Protein AF-A0A7S4LI71-F1 (afdb_monomer_lite)

Organism: NCBI:txid73025

Secondary structure (DSSP, 8-state):
---SS--SSHHHHHHHHHHHHHHHHHHHHHHHHHHHHHHHHHHHHHHHHHHTT-S-HHHHHHHHHHHHHHHHHHHHHHHHHHHHHHHT----HHHHHHHHHHHHHHHHHHHHHHH-

Radius of gyration: 18.91 Å; chains: 1; bounding box: 47×26×52 Å

pLDDT: mean 73.75, std 9.16, range [41.78, 85.06]

Sequence (116 aa):
MIFLQMGYDQVDIQARTGALFFTIILQSMPPLMGIVHTFPAEQAVASRETGNGMYSITAYFVSKSFSEIPLQLVFPTIYASLFYWITGLNPLFSRFLVFVLLNILVSICSTSCGIL

InterPro domains:
  IPR013525 ABC-2 type transporter, transmembrane domain [PF01061] (2-115)
  IPR050352 ATP-binding cassette subfamily G transporters [PTHR48041] (2-115)

Foldseek 3Di:
DQQADADPDPVSVVVVVVLLVVLLVVLLVVLLVVLVVVVVVVVVVLVVVVVVVPDDPVVVVVVVCVVVLVVLLVVLLVVLVVSCVRNVPDPDPVVSVVSSVVSSVSSVVSNVVSND

Structure (mmCIF, N/CA/C/O backbone):
data_AF-A0A7S4LI71-F1
#
_entry.id   AF-A0A7S4LI71-F1
#
loop_
_atom_site.group_PDB
_atom_site.id
_atom_site.type_symbol
_atom_site.label_atom_id
_atom_site.label_alt_id
_atom_site.label_comp_id
_atom_site.label_asym_id
_atom_site.label_entity_id
_atom_site.label_seq_id
_atom_site.pdbx_PDB_ins_code
_atom_site.Cartn_x
_atom_site.Cartn_y
_atom_site.Cartn_z
_atom_site.occupancy
_atom_site.B_iso_or_equiv
_atom_site.auth_seq_id
_atom_site.auth_comp_id
_atom_site.auth_asym_id
_atom_site.auth_atom_id
_atom_site.pdbx_PDB_model_num
ATOM 1 N N . MET A 1 1 ? 10.653 14.993 -14.293 1.00 41.78 1 MET A N 1
ATOM 2 C CA . MET A 1 1 ? 10.791 14.608 -15.717 1.00 41.78 1 MET A CA 1
ATOM 3 C C . MET A 1 1 ? 12.121 13.877 -15.974 1.00 41.78 1 MET A C 1
ATOM 5 O O . MET A 1 1 ? 12.791 14.181 -16.944 1.00 41.78 1 MET A O 1
ATOM 9 N N . ILE A 1 2 ? 12.516 12.921 -15.115 1.00 51.56 2 ILE A N 1
ATOM 10 C CA . ILE A 1 2 ? 13.828 12.230 -15.202 1.00 51.56 2 ILE A CA 1
ATOM 11 C C . ILE A 1 2 ? 13.663 10.730 -15.565 1.00 51.56 2 ILE A C 1
ATOM 13 O O . ILE A 1 2 ? 14.625 10.080 -15.935 1.00 51.56 2 ILE A O 1
ATOM 17 N N . PHE A 1 3 ? 12.436 10.181 -15.536 1.00 53.56 3 PHE A N 1
ATOM 18 C CA . PHE A 1 3 ? 12.158 8.740 -15.721 1.00 53.56 3 PHE A CA 1
ATOM 19 C C . PHE A 1 3 ? 11.209 8.418 -16.891 1.00 53.56 3 PHE A C 1
ATOM 21 O O . PHE A 1 3 ? 10.532 7.393 -16.873 1.00 53.56 3 PHE A O 1
ATOM 28 N N . LEU A 1 4 ? 11.104 9.301 -17.889 1.00 45.03 4 LEU A N 1
ATOM 29 C CA . LEU A 1 4 ? 10.248 9.059 -19.053 1.00 45.03 4 LEU A CA 1
ATOM 30 C C . LEU A 1 4 ? 11.024 8.205 -20.075 1.00 45.03 4 LEU A C 1
ATOM 32 O O . LEU A 1 4 ? 12.000 8.690 -20.632 1.00 45.03 4 LEU A O 1
ATOM 36 N N . GLN A 1 5 ? 10.593 6.955 -20.292 1.00 50.88 5 GLN A N 1
ATOM 37 C CA . GLN A 1 5 ? 11.174 5.973 -21.232 1.00 50.88 5 GLN A CA 1
ATOM 38 C C . GLN A 1 5 ? 12.674 5.666 -21.028 1.00 50.88 5 GLN A C 1
ATOM 40 O O . GLN A 1 5 ? 13.543 6.227 -21.686 1.00 50.88 5 GLN A O 1
ATOM 45 N N . MET A 1 6 ? 12.972 4.704 -20.149 1.00 54.16 6 MET A N 1
ATOM 46 C CA . MET A 1 6 ? 14.342 4.225 -19.909 1.00 54.16 6 MET A CA 1
ATOM 47 C C . MET A 1 6 ? 14.817 3.257 -20.998 1.00 54.16 6 MET A C 1
ATOM 49 O O . MET A 1 6 ? 14.162 2.235 -21.245 1.00 54.16 6 MET A O 1
ATOM 53 N N . GLY A 1 7 ? 15.981 3.544 -21.583 1.00 56.53 7 GLY A N 1
ATOM 54 C CA . GLY A 1 7 ? 16.686 2.676 -22.527 1.00 56.53 7 GLY A CA 1
ATOM 55 C C . GLY A 1 7 ? 17.199 1.379 -21.885 1.00 56.53 7 GLY A C 1
ATOM 56 O O . GLY A 1 7 ? 16.872 1.045 -20.743 1.00 56.53 7 GLY A O 1
ATOM 57 N N . TYR A 1 8 ? 17.967 0.594 -22.646 1.00 59.81 8 TYR A N 1
ATOM 58 C CA . TYR A 1 8 ? 18.611 -0.644 -22.175 1.00 59.81 8 TYR A CA 1
ATOM 59 C C . TYR A 1 8 ? 20.087 -0.429 -21.800 1.00 59.81 8 TYR A C 1
ATOM 61 O O . TYR A 1 8 ? 20.880 -1.364 -21.908 1.00 59.81 8 TYR A O 1
ATOM 69 N N . ASP A 1 9 ? 20.473 0.781 -21.391 1.00 66.44 9 ASP A N 1
ATOM 70 C CA . ASP A 1 9 ? 21.852 1.076 -21.003 1.00 66.44 9 ASP A CA 1
ATOM 71 C C . ASP A 1 9 ? 22.093 0.827 -19.500 1.00 66.44 9 ASP A C 1
ATOM 73 O O . ASP A 1 9 ? 21.162 0.745 -18.693 1.00 66.44 9 ASP A O 1
ATOM 77 N N . GLN A 1 10 ? 23.352 0.687 -19.083 1.00 61.78 10 GLN A N 1
ATOM 78 C CA . GLN A 1 10 ? 23.704 0.438 -17.682 1.00 61.78 10 GLN A CA 1
ATOM 79 C C . GLN A 1 10 ? 23.338 1.626 -16.773 1.00 61.78 10 GLN A C 1
ATOM 81 O O . GLN A 1 10 ? 23.003 1.426 -15.601 1.00 61.78 10 GLN A O 1
ATOM 86 N N . VAL A 1 11 ? 23.311 2.844 -17.325 1.00 67.81 11 VAL A N 1
ATOM 87 C CA . VAL A 1 11 ? 22.828 4.051 -16.630 1.00 67.81 11 VAL A CA 1
ATOM 88 C C . VAL A 1 11 ? 21.319 3.969 -16.340 1.00 67.81 11 VAL A C 1
ATOM 90 O O . VAL A 1 11 ? 20.859 4.405 -15.280 1.00 67.81 11 VAL A O 1
ATOM 93 N N . ASP A 1 12 ? 20.544 3.317 -17.212 1.00 68.56 12 ASP A N 1
ATOM 94 C CA . ASP A 1 12 ? 19.101 3.131 -17.030 1.00 68.56 12 ASP A CA 1
ATOM 95 C C . ASP A 1 12 ? 18.769 2.151 -15.891 1.00 68.56 12 ASP A C 1
ATOM 97 O O . ASP A 1 12 ? 17.708 2.254 -15.274 1.00 68.56 12 ASP A O 1
ATOM 101 N N . ILE A 1 13 ? 19.659 1.211 -15.551 1.00 72.62 13 ILE A N 1
ATOM 102 C CA . ILE A 1 13 ? 19.429 0.248 -14.454 1.00 72.62 13 ILE A CA 1
ATOM 103 C C . ILE A 1 13 ? 19.371 0.968 -13.100 1.00 72.62 13 ILE A C 1
ATOM 105 O O . ILE A 1 13 ? 18.505 0.674 -12.264 1.00 72.62 13 ILE A O 1
ATOM 109 N N . GLN A 1 14 ? 20.260 1.941 -12.888 1.00 77.50 14 GLN A N 1
ATOM 110 C CA . GLN A 1 14 ? 20.265 2.748 -11.669 1.00 77.50 14 GLN A CA 1
ATOM 111 C C . GLN A 1 14 ? 19.017 3.635 -11.596 1.00 77.50 14 GLN A C 1
ATOM 113 O O . GLN A 1 14 ? 18.386 3.716 -10.540 1.00 77.50 14 GLN A O 1
ATOM 118 N N . ALA A 1 15 ? 18.603 4.220 -12.724 1.00 75.56 15 ALA A N 1
ATOM 119 C CA . ALA A 1 15 ? 17.374 5.002 -12.811 1.00 75.56 15 ALA A CA 1
ATOM 120 C C . ALA A 1 15 ? 16.121 4.152 -12.513 1.00 75.56 15 ALA A C 1
ATOM 122 O O . ALA A 1 15 ? 15.268 4.579 -11.734 1.00 75.56 15 ALA A O 1
ATOM 123 N N . ARG A 1 16 ? 16.041 2.915 -13.031 1.00 73.25 16 ARG A N 1
ATOM 124 C CA . ARG A 1 16 ? 14.943 1.965 -12.745 1.00 73.25 16 ARG A CA 1
ATOM 125 C C . ARG A 1 16 ? 14.868 1.614 -11.266 1.00 73.25 16 ARG A C 1
ATOM 127 O O . ARG A 1 16 ? 13.785 1.616 -10.685 1.00 73.25 16 ARG A O 1
ATOM 134 N N . THR A 1 17 ? 16.014 1.329 -10.656 1.00 76.38 17 THR A N 1
ATOM 135 C CA . THR A 1 17 ? 16.088 0.968 -9.234 1.00 76.38 17 THR A CA 1
ATOM 136 C C . THR A 1 17 ? 15.708 2.153 -8.346 1.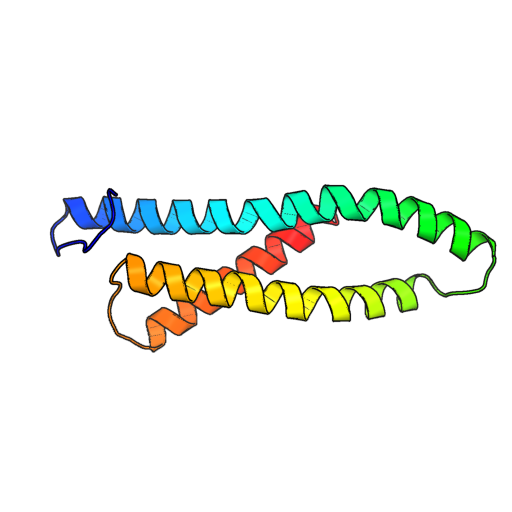00 76.38 17 THR A C 1
ATOM 138 O O . THR A 1 17 ? 14.922 1.992 -7.413 1.00 76.38 17 THR A O 1
ATOM 141 N N . GLY A 1 18 ? 16.192 3.357 -8.673 1.00 80.75 18 GLY A N 1
ATOM 142 C CA . GLY A 1 18 ? 15.824 4.589 -7.974 1.00 80.75 18 GLY A CA 1
ATOM 143 C C . GLY A 1 18 ? 14.336 4.920 -8.096 1.00 80.75 18 GLY A C 1
ATOM 144 O O . GLY A 1 18 ? 13.709 5.268 -7.097 1.00 80.75 18 GLY A O 1
ATOM 145 N N . ALA A 1 19 ? 13.748 4.741 -9.283 1.00 79.38 19 ALA A N 1
ATOM 146 C CA . ALA A 1 19 ? 12.316 4.926 -9.496 1.00 79.38 19 ALA A CA 1
ATOM 147 C C . ALA A 1 19 ? 11.492 3.964 -8.629 1.00 79.38 19 ALA A C 1
ATOM 149 O O . ALA A 1 19 ? 10.626 4.418 -7.890 1.00 79.38 19 ALA A O 1
ATOM 150 N N . LEU A 1 20 ? 11.810 2.662 -8.644 1.00 78.81 20 LEU A N 1
ATOM 151 C CA . LEU A 1 20 ? 11.119 1.660 -7.822 1.00 78.81 20 LEU A CA 1
ATOM 152 C C . LEU A 1 20 ? 11.215 1.970 -6.322 1.00 78.81 20 LEU A C 1
ATOM 154 O O . LEU A 1 20 ? 10.211 1.897 -5.614 1.00 78.81 20 LEU A O 1
ATOM 158 N N . PHE A 1 21 ? 12.402 2.344 -5.841 1.00 81.38 21 PHE A N 1
ATOM 159 C CA . PHE A 1 21 ? 12.610 2.714 -4.442 1.00 81.38 21 PHE A CA 1
ATOM 160 C C . PHE A 1 21 ? 11.772 3.935 -4.043 1.00 81.38 21 PHE A C 1
ATOM 162 O O . PHE A 1 21 ? 11.096 3.926 -3.013 1.00 81.38 21 PHE A O 1
ATOM 169 N N . PHE A 1 22 ? 11.765 4.968 -4.885 1.00 83.19 22 PHE A N 1
ATOM 170 C CA . PHE A 1 22 ? 11.016 6.192 -4.629 1.00 83.19 22 PHE A CA 1
ATOM 171 C C . PHE A 1 22 ? 9.502 5.951 -4.607 1.00 83.19 22 PHE A C 1
ATOM 173 O O . PHE A 1 22 ? 8.817 6.450 -3.717 1.00 83.19 22 PHE A O 1
ATOM 180 N N . THR A 1 23 ? 8.979 5.134 -5.523 1.00 82.62 23 THR A N 1
ATOM 181 C C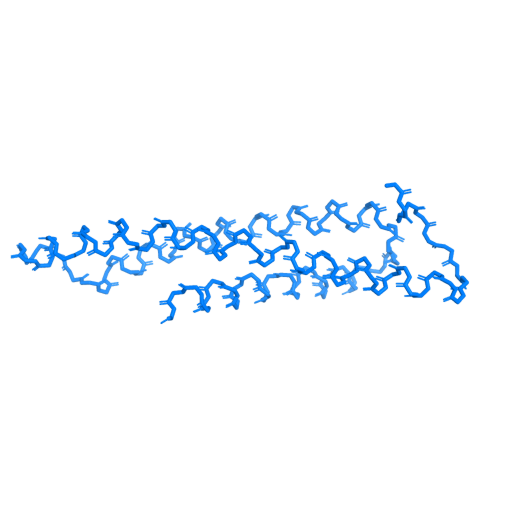A . THR A 1 23 ? 7.560 4.745 -5.551 1.00 82.62 23 THR A CA 1
ATOM 182 C C . THR A 1 23 ? 7.133 4.039 -4.272 1.00 82.62 23 THR A C 1
ATOM 184 O O . THR A 1 23 ? 6.073 4.344 -3.734 1.00 82.62 23 THR A O 1
ATOM 187 N N . ILE A 1 24 ? 7.960 3.121 -3.762 1.00 82.44 24 ILE A N 1
ATOM 188 C CA . ILE A 1 24 ? 7.662 2.380 -2.530 1.00 82.44 24 ILE A CA 1
ATOM 189 C C . ILE A 1 24 ? 7.610 3.331 -1.326 1.00 82.44 24 ILE A C 1
ATOM 191 O O . ILE A 1 24 ? 6.677 3.249 -0.531 1.00 82.44 24 ILE A O 1
ATOM 195 N N . ILE A 1 25 ? 8.564 4.262 -1.212 1.00 84.81 25 ILE A N 1
ATOM 196 C CA . ILE A 1 25 ? 8.578 5.262 -0.130 1.00 84.81 25 ILE A CA 1
ATOM 197 C C . ILE A 1 25 ? 7.377 6.204 -0.222 1.00 84.81 25 ILE A C 1
ATOM 199 O O . ILE A 1 25 ? 6.729 6.497 0.781 1.00 84.81 25 ILE A O 1
ATOM 203 N N . LEU A 1 26 ? 7.066 6.689 -1.424 1.00 84.44 26 LEU A N 1
ATOM 204 C CA . LEU A 1 26 ? 5.924 7.576 -1.616 1.00 84.44 26 LEU A CA 1
ATOM 205 C C . LEU A 1 26 ? 4.597 6.890 -1.308 1.00 84.44 26 LEU A C 1
ATOM 207 O O . LEU A 1 26 ? 3.671 7.556 -0.860 1.00 84.44 26 LEU A O 1
ATOM 211 N N . GLN A 1 27 ? 4.494 5.584 -1.545 1.00 82.19 27 GLN A N 1
ATOM 212 C CA . GLN A 1 27 ? 3.268 4.844 -1.276 1.00 82.19 27 GLN A CA 1
ATOM 213 C C . GLN A 1 27 ? 3.118 4.463 0.208 1.00 82.19 27 GLN A C 1
ATOM 215 O O . GLN A 1 27 ? 1.992 4.366 0.686 1.00 82.19 27 GLN A O 1
ATOM 220 N N . SER A 1 28 ? 4.220 4.313 0.955 1.00 82.38 28 SER A N 1
ATOM 221 C CA . SER A 1 28 ? 4.198 3.972 2.387 1.00 82.38 28 SER A CA 1
ATOM 222 C C . SER A 1 28 ? 3.927 5.159 3.321 1.00 82.38 28 SER A C 1
ATOM 224 O O . SER A 1 28 ? 3.377 4.975 4.405 1.00 82.38 28 SER A O 1
ATOM 226 N N . MET A 1 29 ? 4.266 6.387 2.917 1.00 84.94 29 MET A N 1
ATOM 227 C CA . MET A 1 29 ? 4.066 7.595 3.737 1.00 84.94 29 MET A CA 1
ATOM 228 C C . MET A 1 29 ? 2.585 7.970 3.991 1.00 84.94 29 MET A C 1
ATOM 230 O O . MET A 1 29 ? 2.242 8.256 5.140 1.00 84.94 29 MET A O 1
ATOM 234 N N . PRO A 1 30 ? 1.680 7.968 2.990 1.00 83.62 30 PRO A N 1
ATOM 235 C CA . PRO A 1 30 ? 0.269 8.305 3.188 1.00 83.62 30 PRO A CA 1
ATOM 236 C C . PRO A 1 30 ? -0.483 7.431 4.208 1.00 83.62 30 PRO A C 1
ATOM 238 O O . PRO A 1 30 ? -1.159 8.015 5.057 1.00 83.62 30 PRO A O 1
ATOM 241 N N . PRO A 1 31 ? -0.391 6.081 4.190 1.00 80.81 31 PRO A N 1
ATOM 242 C CA . PRO A 1 31 ? -1.098 5.259 5.172 1.00 80.81 31 PRO A CA 1
ATOM 243 C C . PRO A 1 31 ? -0.589 5.489 6.601 1.00 80.81 31 PRO A C 1
ATOM 245 O O . PRO A 1 31 ? -1.399 5.545 7.521 1.00 80.81 31 PRO A O 1
ATOM 248 N N . LEU A 1 32 ? 0.717 5.724 6.791 1.00 81.69 32 LEU A N 1
ATOM 249 C CA . LEU A 1 32 ? 1.279 6.072 8.104 1.00 81.69 32 LEU A CA 1
ATOM 250 C C . LEU A 1 32 ? 0.672 7.368 8.656 1.00 81.69 32 LEU A C 1
ATOM 252 O O . LEU A 1 32 ? 0.225 7.406 9.799 1.00 81.69 32 LEU A O 1
ATOM 256 N N . MET A 1 33 ? 0.615 8.421 7.837 1.00 82.00 33 MET A N 1
ATOM 257 C CA . MET A 1 33 ? 0.017 9.697 8.245 1.00 82.00 33 MET A CA 1
ATOM 258 C C . MET A 1 33 ? -1.484 9.566 8.508 1.00 82.00 33 MET A C 1
ATOM 260 O O . MET A 1 33 ? -1.976 10.104 9.497 1.00 82.00 33 MET A O 1
ATOM 264 N N . GLY A 1 34 ? -2.205 8.824 7.662 1.00 80.56 34 GLY A N 1
ATOM 265 C CA . GLY A 1 34 ? -3.637 8.583 7.831 1.00 80.56 34 GLY A CA 1
ATOM 266 C C . GLY A 1 34 ? -3.965 8.016 9.210 1.00 80.56 34 GLY A C 1
ATOM 267 O O . GLY A 1 34 ? -4.817 8.566 9.902 1.00 80.56 34 GLY A O 1
ATOM 268 N N . ILE A 1 35 ? -3.224 6.994 9.642 1.00 77.31 35 ILE A N 1
ATOM 269 C CA . ILE A 1 35 ? -3.450 6.309 10.922 1.00 77.31 35 ILE A CA 1
ATOM 270 C C . ILE A 1 35 ? -3.077 7.183 12.110 1.00 77.31 35 ILE A C 1
ATOM 272 O O . ILE A 1 35 ? -3.827 7.236 13.079 1.00 77.31 35 ILE A O 1
ATOM 276 N N . VAL A 1 36 ? -1.971 7.925 12.035 1.00 79.81 36 VAL A N 1
ATOM 277 C CA . VAL A 1 36 ? -1.581 8.859 13.105 1.00 79.81 36 VAL A CA 1
ATOM 278 C C . VAL A 1 36 ? -2.669 9.912 13.356 1.00 79.81 36 VAL A C 1
ATOM 280 O O . VAL A 1 36 ? -2.843 10.358 14.489 1.00 79.81 36 VAL A O 1
ATOM 283 N N . HIS A 1 37 ? -3.436 10.289 12.328 1.00 75.88 37 HIS A N 1
ATOM 284 C CA . HIS A 1 37 ? -4.556 11.218 12.470 1.00 75.88 37 HIS A CA 1
ATOM 285 C C . HIS A 1 37 ? -5.850 10.558 12.965 1.00 75.88 37 HIS A C 1
ATOM 287 O O . HIS A 1 37 ? -6.541 11.147 13.800 1.00 75.88 37 HIS A O 1
ATOM 293 N N . THR A 1 38 ? -6.204 9.368 12.477 1.00 75.75 38 THR A N 1
ATOM 294 C CA . THR A 1 38 ? -7.455 8.689 12.867 1.00 75.75 38 THR A CA 1
ATOM 295 C C . THR A 1 38 ? -7.364 7.980 14.217 1.00 75.75 38 THR A C 1
ATOM 297 O O . THR A 1 38 ? -8.328 8.013 14.980 1.00 75.75 38 THR A O 1
ATOM 300 N N . PHE A 1 39 ? -6.210 7.416 14.573 1.00 73.06 39 PHE A N 1
ATOM 301 C CA . PHE A 1 39 ? -6.020 6.638 15.801 1.00 73.06 39 PHE A CA 1
ATOM 302 C C . PHE A 1 39 ? -6.347 7.402 17.104 1.00 73.06 39 PHE A C 1
ATOM 304 O O . PHE A 1 39 ? -7.149 6.897 17.891 1.00 73.06 39 PHE A O 1
ATOM 311 N N . PRO A 1 40 ? -5.830 8.624 17.364 1.00 70.94 40 PRO A N 1
ATOM 312 C CA . PRO A 1 40 ? -6.149 9.349 18.598 1.00 70.94 40 PRO A CA 1
ATOM 313 C C . PRO A 1 40 ? -7.604 9.836 18.648 1.00 70.94 40 PRO A C 1
ATOM 315 O O . PRO A 1 40 ? -8.208 9.864 19.723 1.00 70.94 40 PRO A O 1
ATOM 318 N N . ALA A 1 41 ? -8.188 10.192 17.497 1.00 74.50 41 ALA A N 1
ATOM 319 C CA . ALA A 1 41 ? -9.597 10.570 17.415 1.00 74.50 41 ALA A CA 1
ATOM 320 C C . ALA A 1 41 ? -10.508 9.388 17.782 1.00 74.50 41 ALA A C 1
ATOM 322 O O . ALA A 1 41 ? -11.486 9.552 18.512 1.00 74.50 41 ALA A O 1
ATOM 323 N N . GLU A 1 42 ? -10.156 8.186 17.340 1.00 69.44 42 GLU A N 1
ATOM 324 C CA . GLU A 1 42 ? -10.939 6.980 17.597 1.00 69.44 42 GLU A CA 1
ATOM 325 C C . GLU A 1 42 ? -10.714 6.401 18.986 1.00 69.44 42 GLU A C 1
ATOM 327 O O . GLU A 1 42 ? -11.675 5.973 19.623 1.00 69.44 42 GLU A O 1
ATOM 332 N N . GLN A 1 43 ? -9.489 6.452 19.512 1.00 68.69 43 GLN A N 1
ATOM 333 C CA . GLN A 1 43 ? -9.202 6.024 20.881 1.00 68.69 43 GLN A CA 1
ATOM 334 C C . GLN A 1 43 ? -10.025 6.831 21.902 1.00 68.69 43 GLN A C 1
ATOM 336 O O . GLN A 1 43 ? -10.542 6.273 22.876 1.00 68.69 43 GLN A O 1
ATOM 341 N N . ALA A 1 44 ? -10.203 8.135 21.662 1.00 68.81 44 ALA A N 1
ATOM 342 C CA . ALA A 1 44 ? -11.027 8.999 22.503 1.00 68.81 44 ALA A CA 1
ATOM 343 C C . ALA A 1 44 ? -12.522 8.631 22.454 1.00 68.81 44 ALA A C 1
ATOM 345 O O . ALA A 1 44 ? -13.210 8.717 23.474 1.00 68.81 44 ALA A O 1
ATOM 346 N N . VAL A 1 45 ? -13.030 8.202 21.296 1.00 70.31 45 VAL A N 1
ATOM 347 C CA . VAL A 1 45 ? -14.429 7.776 21.125 1.00 70.31 45 VAL A CA 1
ATOM 348 C C . VAL A 1 45 ? -14.652 6.381 21.716 1.00 70.31 45 VAL A C 1
ATOM 350 O O . VAL A 1 45 ? -15.585 6.196 22.497 1.00 70.31 45 VAL A O 1
ATOM 353 N N . ALA A 1 46 ? -13.751 5.432 21.455 1.00 66.69 46 ALA A N 1
ATOM 354 C CA . ALA A 1 46 ? -13.837 4.059 21.953 1.00 66.69 46 ALA A CA 1
ATOM 355 C C . ALA A 1 46 ? -13.817 3.983 23.490 1.00 66.69 46 ALA A C 1
ATOM 357 O O . ALA A 1 46 ? -14.568 3.206 24.083 1.00 66.69 46 ALA A O 1
ATOM 358 N N . SER A 1 47 ? -13.013 4.825 24.153 1.00 65.88 47 SER A N 1
ATOM 359 C CA . SER A 1 47 ? -12.999 4.944 25.620 1.00 65.88 47 SER A CA 1
ATOM 360 C C . SER A 1 47 ? -14.356 5.405 26.178 1.00 65.88 47 SER A C 1
ATOM 362 O O . SER A 1 47 ? -14.841 4.869 27.177 1.00 65.88 47 SER A O 1
ATOM 364 N N . ARG A 1 48 ? -15.024 6.344 25.492 1.00 68.19 48 ARG A N 1
ATOM 365 C CA . ARG A 1 48 ? -16.345 6.854 25.900 1.00 68.19 48 ARG A CA 1
ATOM 366 C C . ARG A 1 48 ? -17.456 5.829 25.674 1.00 68.19 48 ARG A C 1
ATOM 368 O O . ARG A 1 48 ? -18.306 5.672 26.545 1.00 68.19 48 ARG A O 1
ATOM 375 N N . GLU A 1 49 ? -17.444 5.113 24.551 1.00 67.94 49 GLU A N 1
ATOM 376 C CA . GLU A 1 49 ? -18.481 4.119 24.236 1.00 67.94 49 GLU A CA 1
ATOM 377 C C . GLU A 1 49 ? -18.345 2.828 25.058 1.00 67.94 49 GLU A C 1
ATOM 379 O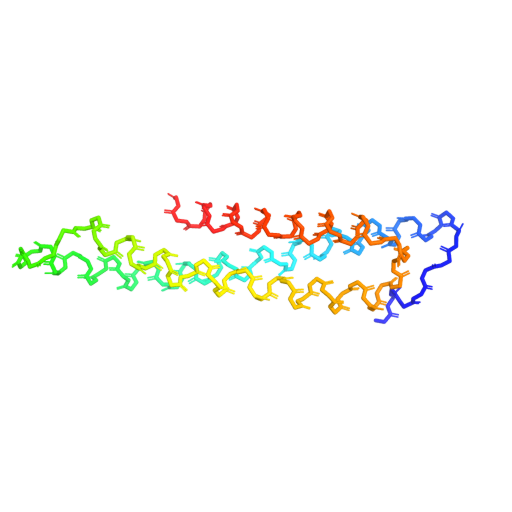 O . GLU A 1 49 ? -19.357 2.258 25.475 1.00 67.94 49 GLU A O 1
ATOM 384 N N . THR A 1 50 ? -17.114 2.419 25.388 1.00 63.78 50 THR A N 1
ATOM 385 C CA . THR A 1 50 ? -16.857 1.281 26.291 1.00 63.78 50 THR A CA 1
ATOM 386 C C . THR A 1 50 ? -17.358 1.573 27.708 1.00 63.78 50 THR A C 1
ATOM 388 O O . THR A 1 50 ? -17.924 0.691 28.352 1.00 63.78 50 THR A O 1
ATOM 391 N N . GLY A 1 51 ? -17.238 2.822 28.175 1.00 60.38 51 GLY A N 1
ATOM 392 C CA . GLY A 1 51 ? -17.786 3.258 29.465 1.00 60.38 51 GLY A CA 1
ATOM 393 C C . GLY A 1 51 ? -19.316 3.184 29.556 1.00 60.38 51 GLY A C 1
ATOM 394 O O . GLY A 1 51 ? -19.858 3.096 30.654 1.00 60.38 51 GLY A O 1
ATOM 395 N N . ASN A 1 52 ? -20.010 3.162 28.415 1.00 65.25 52 ASN A N 1
ATOM 396 C CA . ASN A 1 52 ? -21.467 3.072 28.340 1.00 65.25 52 ASN A CA 1
ATOM 397 C C . ASN A 1 52 ? -21.979 1.635 28.115 1.00 65.25 52 ASN A C 1
ATOM 399 O O . ASN A 1 52 ? -23.189 1.424 28.069 1.00 65.25 52 ASN A O 1
ATOM 403 N N . GLY A 1 53 ? -21.083 0.651 27.949 1.00 63.78 53 GLY A N 1
ATOM 404 C CA . GLY A 1 53 ? -21.426 -0.771 27.810 1.00 63.78 53 GLY A CA 1
ATOM 405 C C . GLY A 1 53 ? -22.217 -1.148 26.548 1.00 63.78 53 GLY A C 1
ATOM 406 O O . GLY A 1 53 ? -22.720 -2.266 26.469 1.00 63.78 53 GLY A O 1
ATOM 407 N N . MET A 1 54 ? -22.352 -0.243 25.570 1.00 61.00 54 MET A N 1
ATOM 408 C CA . MET A 1 54 ? -23.247 -0.427 24.415 1.00 61.00 54 MET A CA 1
ATOM 409 C C . MET A 1 54 ? -22.615 -1.191 23.239 1.00 61.00 54 MET A C 1
ATOM 411 O O . MET A 1 54 ? -23.358 -1.721 22.418 1.00 61.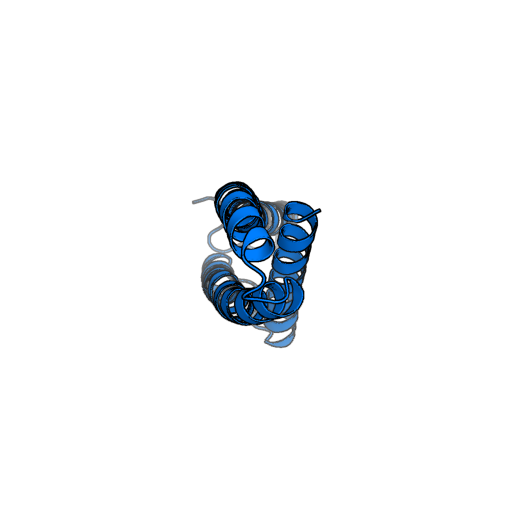00 54 MET A O 1
ATOM 415 N N . TYR A 1 55 ? -21.280 -1.291 23.151 1.00 60.31 55 TYR A N 1
ATOM 416 C CA . TYR A 1 55 ? -20.590 -2.016 22.076 1.00 60.31 55 TYR A CA 1
ATOM 417 C C . TYR A 1 55 ? -19.348 -2.767 22.570 1.00 60.31 55 TYR A C 1
ATOM 419 O O . TYR A 1 55 ? -18.568 -2.262 23.375 1.00 60.31 55 TYR A O 1
ATOM 427 N N . SER A 1 56 ? -19.142 -3.982 22.053 1.00 66.62 56 SER A N 1
ATOM 428 C CA . SER A 1 56 ? -17.890 -4.715 22.250 1.00 66.62 56 SER A CA 1
ATOM 429 C C . SER A 1 56 ? -16.802 -4.095 21.367 1.00 66.62 56 SER A C 1
ATOM 431 O O . SER A 1 56 ? -17.000 -3.966 20.158 1.00 66.62 56 SER A O 1
ATOM 433 N N . ILE A 1 57 ? -15.656 -3.736 21.956 1.00 67.31 57 ILE A N 1
ATOM 434 C CA . ILE A 1 57 ? -14.479 -3.153 21.274 1.00 67.31 57 ILE A CA 1
ATOM 435 C C . ILE A 1 57 ? -14.097 -3.927 19.998 1.00 67.31 57 ILE A C 1
ATOM 437 O O . ILE A 1 57 ? -13.694 -3.339 18.996 1.00 67.31 57 ILE A O 1
ATOM 441 N N . THR A 1 58 ? -14.276 -5.248 20.003 1.00 69.69 58 THR A N 1
ATOM 442 C CA . THR A 1 58 ? -13.975 -6.128 18.868 1.00 69.69 58 THR A CA 1
ATOM 443 C C . THR A 1 58 ? -14.914 -5.925 17.680 1.00 69.69 58 THR A C 1
ATOM 445 O O . THR A 1 58 ? -14.458 -5.959 16.540 1.00 69.69 58 THR A O 1
ATOM 448 N N . ALA A 1 59 ? -16.205 -5.667 17.910 1.00 76.44 59 ALA A N 1
ATOM 449 C CA . ALA A 1 59 ? -17.172 -5.447 16.835 1.00 76.44 59 ALA A CA 1
ATOM 450 C C . ALA A 1 59 ? -16.895 -4.137 16.081 1.00 76.44 59 ALA A C 1
ATOM 452 O O . ALA A 1 59 ? -17.002 -4.111 14.857 1.00 76.44 59 ALA A O 1
ATOM 453 N N . TYR A 1 60 ? -16.480 -3.088 16.802 1.00 73.56 60 TYR A N 1
ATOM 454 C CA . TYR A 1 60 ? -16.053 -1.812 16.220 1.00 73.56 60 TYR A CA 1
ATOM 455 C C . TYR A 1 60 ? -14.774 -1.966 15.383 1.00 73.56 60 TYR A C 1
ATOM 457 O O . TYR A 1 60 ? -14.689 -1.471 14.261 1.00 73.56 60 TYR A O 1
ATOM 465 N N . PHE A 1 61 ? -13.793 -2.716 15.893 1.00 72.75 61 PHE A N 1
ATOM 466 C CA . PHE A 1 61 ? -12.527 -2.931 15.190 1.00 72.75 61 PHE A CA 1
ATOM 467 C C . PHE A 1 61 ? -12.712 -3.698 13.872 1.00 72.75 61 PHE A C 1
ATOM 469 O O . PHE A 1 61 ? -12.090 -3.372 12.858 1.00 72.75 61 PHE A O 1
ATOM 476 N N . VAL A 1 62 ? -13.601 -4.697 13.861 1.00 77.12 62 VAL A N 1
ATOM 477 C CA . VAL A 1 62 ? -13.891 -5.504 12.667 1.00 77.12 62 VAL A CA 1
ATOM 478 C C . VAL A 1 62 ? -14.611 -4.678 11.603 1.00 77.12 62 VAL A C 1
ATOM 480 O O . VAL A 1 62 ? -14.169 -4.659 10.455 1.00 77.12 62 VAL A O 1
ATOM 483 N N . SER A 1 63 ? -15.683 -3.962 11.953 1.00 80.19 63 SER A N 1
ATOM 484 C CA . SER A 1 63 ? -16.435 -3.145 10.986 1.00 80.19 63 SER A CA 1
ATOM 485 C C . SER A 1 63 ? -15.587 -2.018 10.398 1.00 80.19 63 SER A C 1
ATOM 487 O O . SER A 1 63 ? -15.672 -1.734 9.196 1.00 80.19 63 SER A O 1
ATOM 489 N N . LYS A 1 64 ? -14.705 -1.436 11.213 1.00 75.25 64 LYS A N 1
ATOM 490 C CA . LYS A 1 64 ? -13.749 -0.443 10.743 1.00 75.25 64 LYS A CA 1
ATOM 491 C C . LYS A 1 64 ? -12.705 -1.039 9.791 1.00 75.25 64 LYS A C 1
ATOM 493 O O . LYS A 1 64 ? -12.539 -0.525 8.686 1.00 75.25 64 LYS A O 1
ATOM 498 N N . SER A 1 65 ? -12.090 -2.166 10.155 1.00 78.00 65 SER A N 1
ATOM 499 C CA . SER A 1 65 ? -11.121 -2.860 9.292 1.00 78.00 65 SER A CA 1
ATOM 500 C C . SER A 1 65 ? -11.726 -3.214 7.928 1.00 78.00 65 SER A C 1
ATOM 502 O O . SER A 1 65 ? -11.104 -2.992 6.892 1.00 78.00 65 SER A O 1
ATOM 504 N N . PHE A 1 66 ? -12.976 -3.689 7.904 1.00 81.38 66 PHE A N 1
ATOM 505 C CA . PHE A 1 66 ? -13.694 -3.984 6.658 1.00 81.38 66 PHE A CA 1
ATOM 506 C C . PHE A 1 66 ? -13.935 -2.754 5.776 1.00 81.38 66 PHE A C 1
ATOM 508 O O . PHE A 1 66 ? -14.027 -2.898 4.559 1.00 81.38 66 PHE A O 1
ATOM 515 N N . SER A 1 67 ? -14.030 -1.563 6.367 1.00 81.94 67 SER A N 1
ATOM 516 C CA . SER A 1 67 ? -14.233 -0.311 5.631 1.00 81.94 67 SER A CA 1
ATOM 517 C C . SER A 1 67 ? -12.915 0.273 5.107 1.00 81.94 67 SER A C 1
ATOM 519 O O . SER A 1 67 ? -12.892 0.849 4.019 1.00 81.94 67 SER A O 1
ATOM 521 N N . GLU A 1 68 ? -11.806 0.087 5.830 1.00 76.44 68 GLU A N 1
ATOM 522 C CA . GLU A 1 68 ? -10.482 0.587 5.429 1.00 76.44 68 GLU A CA 1
ATOM 523 C C . GLU A 1 68 ? -9.791 -0.302 4.379 1.00 76.44 68 GLU A C 1
ATOM 525 O O . GLU A 1 68 ? -9.188 0.226 3.444 1.00 76.44 68 GLU A O 1
ATOM 530 N N . ILE A 1 69 ? -9.934 -1.633 4.451 1.00 81.44 69 ILE A N 1
ATOM 531 C CA . ILE A 1 69 ? -9.338 -2.583 3.486 1.00 81.44 69 ILE A CA 1
ATOM 532 C C . ILE A 1 69 ? -9.651 -2.257 2.008 1.00 81.44 69 ILE A C 1
ATOM 534 O O . ILE A 1 69 ? -8.710 -2.213 1.210 1.00 81.44 69 ILE A O 1
ATOM 538 N N . PRO A 1 70 ? -10.913 -2.034 1.580 1.00 81.56 70 PRO A N 1
ATOM 539 C CA . PRO A 1 70 ? -11.212 -1.771 0.172 1.00 81.56 70 PRO A CA 1
ATOM 540 C C . PRO A 1 70 ? -10.624 -0.439 -0.295 1.00 81.56 70 PRO A C 1
ATOM 542 O O . PRO A 1 70 ? -10.076 -0.359 -1.396 1.00 81.56 70 PRO A O 1
ATOM 545 N N . LEU A 1 71 ? -10.677 0.589 0.555 1.00 79.69 71 LEU A N 1
ATOM 546 C CA . LEU A 1 71 ? -10.087 1.892 0.269 1.00 79.69 71 LEU A CA 1
ATOM 547 C C . LEU A 1 71 ? -8.573 1.751 0.067 1.00 79.69 71 LEU A C 1
ATOM 549 O O . LEU A 1 71 ? -8.013 2.240 -0.916 1.00 79.69 71 LEU A O 1
ATOM 553 N N . GLN A 1 72 ? -7.936 0.985 0.948 1.00 75.69 72 GLN A N 1
ATOM 554 C CA . GLN A 1 72 ? -6.510 0.725 0.911 1.00 75.69 72 GLN A CA 1
ATOM 555 C C . GLN A 1 72 ? -6.075 -0.181 -0.247 1.00 75.69 72 GLN A C 1
ATOM 557 O O . GLN A 1 72 ? -4.911 -0.149 -0.620 1.00 75.69 72 GLN A O 1
ATOM 562 N N . LEU A 1 73 ? -6.974 -0.944 -0.872 1.00 79.00 73 LEU A N 1
ATOM 563 C CA . LEU A 1 73 ? -6.656 -1.718 -2.074 1.00 79.00 73 LEU A CA 1
ATOM 564 C C . LEU A 1 73 ? -6.753 -0.864 -3.350 1.00 79.00 73 LEU A C 1
ATOM 566 O O . LEU A 1 73 ? -5.918 -0.975 -4.251 1.00 79.00 73 LEU A O 1
ATOM 570 N N . VAL A 1 74 ? -7.765 0.004 -3.434 1.00 81.81 74 VAL A N 1
ATOM 571 C CA . VAL A 1 74 ? -8.070 0.786 -4.645 1.00 81.81 74 VAL A CA 1
ATOM 572 C C . VAL A 1 74 ? -7.011 1.860 -4.908 1.00 81.81 74 VAL A C 1
ATOM 574 O O . VAL A 1 74 ? -6.512 1.962 -6.032 1.00 81.81 74 VAL A O 1
ATOM 577 N N . PHE A 1 75 ? -6.612 2.621 -3.886 1.00 79.38 75 PHE A N 1
ATOM 578 C CA . PHE A 1 75 ? -5.620 3.695 -4.030 1.00 79.38 75 PHE A CA 1
ATOM 579 C C . PHE A 1 75 ? -4.253 3.233 -4.575 1.00 79.38 75 PHE A C 1
ATOM 581 O O . PHE A 1 75 ? -3.813 3.780 -5.593 1.00 79.38 75 PHE A O 1
ATOM 588 N N . PRO A 1 76 ? -3.572 2.230 -3.983 1.00 78.56 76 PRO A N 1
ATOM 589 C CA . PRO A 1 76 ? -2.284 1.769 -4.489 1.00 78.56 76 PRO A CA 1
ATOM 590 C C . PRO A 1 76 ? -2.416 1.054 -5.834 1.00 78.56 76 PRO A C 1
ATOM 592 O O . PRO A 1 76 ? -1.474 1.103 -6.618 1.00 78.56 76 PRO A O 1
ATOM 595 N N . THR A 1 77 ? -3.569 0.454 -6.153 1.00 79.56 77 THR A N 1
ATOM 596 C CA . THR A 1 77 ? -3.801 -0.163 -7.471 1.00 79.56 77 THR A CA 1
ATOM 597 C C . THR A 1 77 ? -3.856 0.889 -8.579 1.00 79.56 77 THR A C 1
ATOM 599 O O . THR A 1 77 ? -3.191 0.738 -9.606 1.00 79.56 77 THR A O 1
ATOM 602 N N . ILE A 1 78 ? -4.587 1.988 -8.366 1.00 83.25 78 ILE A N 1
ATOM 603 C CA . ILE A 1 78 ? -4.652 3.103 -9.325 1.00 83.25 78 ILE A CA 1
ATOM 604 C C . ILE A 1 78 ? -3.271 3.746 -9.481 1.00 83.25 78 ILE A C 1
ATOM 606 O O . ILE A 1 78 ? -2.808 3.965 -10.603 1.00 83.25 78 ILE A O 1
ATOM 610 N N . TYR A 1 79 ? -2.584 3.999 -8.366 1.00 80.81 79 TYR A N 1
ATOM 611 C CA . TYR A 1 79 ? -1.242 4.574 -8.381 1.00 80.81 79 TYR A CA 1
ATOM 612 C C . TYR A 1 79 ? -0.229 3.668 -9.095 1.00 80.81 79 TYR A C 1
ATOM 614 O O . TYR A 1 79 ? 0.494 4.136 -9.974 1.00 80.81 79 TYR A O 1
ATOM 622 N N . ALA A 1 80 ? -0.215 2.366 -8.793 1.00 77.19 80 ALA A N 1
ATOM 623 C CA . ALA A 1 80 ? 0.659 1.398 -9.449 1.00 77.19 80 ALA A CA 1
ATOM 624 C C . ALA A 1 80 ? 0.376 1.297 -10.956 1.00 77.19 80 ALA A C 1
ATOM 626 O O . ALA A 1 80 ? 1.319 1.226 -11.744 1.00 77.19 80 ALA A O 1
ATOM 627 N N . SER A 1 81 ? -0.897 1.354 -11.367 1.00 78.69 81 SER A N 1
ATOM 628 C CA . SER A 1 81 ? -1.288 1.361 -12.782 1.00 78.69 81 SER A CA 1
ATOM 629 C C . SER A 1 81 ? -0.780 2.604 -13.517 1.00 78.69 81 SER A C 1
ATOM 631 O O . SER A 1 81 ? -0.227 2.488 -14.611 1.00 78.69 81 SER A O 1
ATOM 633 N N . LEU A 1 82 ? -0.923 3.790 -12.918 1.00 79.56 82 LEU A N 1
ATOM 634 C CA . LEU A 1 82 ? -0.425 5.043 -13.496 1.00 79.56 82 LEU A CA 1
ATOM 635 C C . LEU A 1 82 ? 1.105 5.062 -13.559 1.00 79.56 82 LEU A C 1
ATOM 637 O O . LEU A 1 82 ? 1.683 5.402 -14.591 1.00 79.56 82 LEU A O 1
ATOM 641 N N . PHE A 1 83 ? 1.768 4.654 -12.477 1.00 74.75 83 PHE A N 1
ATOM 642 C CA . PHE A 1 83 ? 3.225 4.637 -12.401 1.00 74.75 83 PHE A CA 1
ATOM 643 C C . PHE A 1 83 ? 3.829 3.652 -13.408 1.00 74.75 83 PHE A C 1
ATOM 645 O O . PHE A 1 83 ? 4.811 3.974 -14.076 1.00 74.75 83 PHE A O 1
ATOM 652 N N . TYR A 1 84 ? 3.215 2.480 -13.583 1.00 72.50 84 TYR A N 1
ATOM 653 C CA . TYR A 1 84 ? 3.635 1.495 -14.579 1.00 72.50 84 TYR A CA 1
ATOM 654 C C . TYR A 1 84 ? 3.575 2.057 -16.007 1.00 72.50 84 TYR A C 1
ATOM 656 O O . TYR A 1 84 ? 4.512 1.860 -16.784 1.00 72.50 84 TYR A O 1
ATOM 664 N N . TRP A 1 85 ? 2.526 2.823 -16.326 1.00 71.12 85 TRP A N 1
ATOM 665 C CA . TRP A 1 85 ? 2.368 3.460 -17.635 1.00 71.12 85 TRP A CA 1
ATOM 666 C C . TRP A 1 85 ? 3.375 4.598 -17.865 1.00 71.12 85 TRP A C 1
ATOM 668 O O . TRP A 1 85 ? 3.933 4.713 -18.952 1.00 71.12 85 TRP A O 1
ATOM 678 N N . ILE A 1 86 ? 3.685 5.382 -16.826 1.00 67.50 86 ILE A N 1
ATOM 679 C CA . ILE A 1 86 ? 4.667 6.482 -16.891 1.00 67.50 86 ILE A CA 1
ATOM 680 C C . ILE A 1 86 ? 6.106 5.962 -17.020 1.00 67.50 86 ILE A C 1
ATOM 682 O O . ILE A 1 86 ? 6.919 6.549 -17.734 1.00 67.50 86 ILE A O 1
ATOM 686 N N . THR A 1 87 ? 6.428 4.857 -16.345 1.00 64.94 87 THR A N 1
ATOM 687 C CA . THR A 1 87 ? 7.796 4.310 -16.302 1.00 64.94 87 THR A CA 1
ATOM 688 C C . THR A 1 87 ? 8.127 3.468 -17.542 1.00 64.94 87 THR A C 1
ATOM 690 O O . THR A 1 87 ? 9.293 3.153 -17.779 1.00 64.94 87 THR A O 1
ATOM 693 N N . GLY A 1 88 ? 7.119 3.094 -18.345 1.00 61.62 88 GLY A N 1
ATOM 694 C CA . GLY A 1 88 ? 7.304 2.280 -19.550 1.00 61.62 88 GLY A CA 1
ATOM 695 C C . GLY A 1 88 ? 7.942 0.921 -19.247 1.00 61.62 88 GLY A C 1
ATOM 696 O O . GLY A 1 88 ? 8.837 0.476 -19.965 1.00 61.62 88 GLY A O 1
ATOM 697 N N . LEU A 1 89 ? 7.548 0.290 -18.134 1.00 61.38 89 LEU A N 1
ATOM 698 C CA . LEU A 1 89 ? 8.118 -0.991 -17.720 1.00 61.38 89 LEU A CA 1
ATOM 699 C C . LEU A 1 89 ? 7.718 -2.121 -18.686 1.00 61.38 89 LEU A C 1
ATOM 701 O O . LEU A 1 89 ? 6.695 -2.060 -19.360 1.00 61.38 89 LEU A O 1
ATOM 705 N N . ASN A 1 90 ? 8.541 -3.175 -18.718 1.00 60.12 90 ASN A N 1
ATOM 706 C CA . ASN A 1 90 ? 8.377 -4.361 -19.569 1.00 60.12 90 ASN A CA 1
ATOM 707 C C . ASN A 1 90 ? 6.908 -4.836 -19.658 1.00 60.12 90 ASN A C 1
ATOM 709 O O . ASN A 1 90 ? 6.349 -5.136 -18.600 1.00 60.12 90 ASN A O 1
ATOM 713 N N . PRO A 1 91 ? 6.327 -5.025 -20.863 1.00 62.09 91 PRO A N 1
ATOM 714 C CA . PRO A 1 91 ? 4.889 -5.253 -21.092 1.00 62.09 91 PRO A CA 1
ATOM 715 C C . PRO A 1 91 ? 4.366 -6.639 -20.659 1.00 62.09 91 PRO A C 1
ATOM 717 O O . PRO A 1 91 ? 3.261 -7.040 -21.020 1.00 62.09 91 PRO A O 1
ATOM 720 N N . LEU A 1 92 ? 5.148 -7.409 -19.898 1.00 72.19 92 LEU A N 1
ATOM 721 C CA . LEU A 1 92 ? 4.727 -8.710 -19.385 1.00 72.19 92 LEU A CA 1
ATOM 722 C C . LEU A 1 92 ? 3.748 -8.547 -18.216 1.00 72.19 92 LEU A C 1
ATOM 724 O O . LEU A 1 92 ? 4.120 -8.085 -17.136 1.00 72.19 92 LEU A O 1
ATOM 728 N N . PHE A 1 93 ? 2.524 -9.039 -18.413 1.00 70.12 93 PHE A N 1
ATOM 729 C CA . PHE A 1 93 ? 1.441 -9.036 -17.422 1.00 70.12 93 PHE A CA 1
ATOM 730 C C . PHE A 1 93 ? 1.835 -9.674 -16.077 1.00 70.12 93 PHE A C 1
ATOM 732 O O . PHE A 1 93 ? 1.441 -9.194 -15.016 1.00 70.12 93 PHE A O 1
ATOM 739 N N . SER A 1 94 ? 2.682 -10.708 -16.095 1.00 75.19 94 SER A N 1
ATOM 740 C CA . SER A 1 94 ? 3.183 -11.355 -14.875 1.00 75.19 94 SER A CA 1
ATOM 741 C C . SER A 1 94 ? 3.973 -10.399 -13.975 1.00 75.19 94 SER A C 1
ATOM 743 O O . SER A 1 94 ? 3.840 -10.450 -12.754 1.00 75.19 94 SER A O 1
ATOM 745 N N . ARG A 1 95 ? 4.760 -9.487 -14.559 1.00 73.00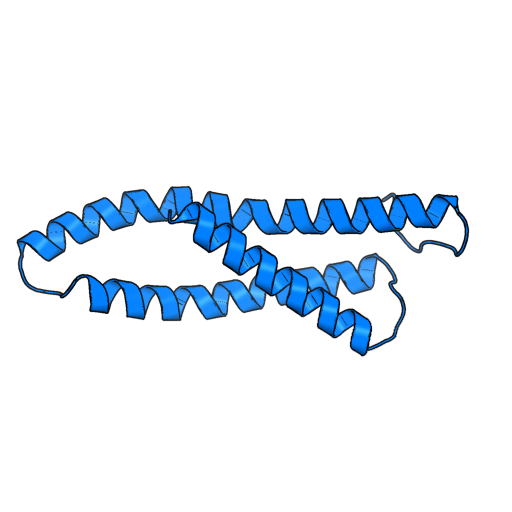 95 ARG A N 1
ATOM 746 C CA . ARG A 1 95 ? 5.564 -8.512 -13.805 1.00 73.00 95 ARG A CA 1
ATOM 747 C C . ARG A 1 95 ? 4.713 -7.373 -13.258 1.00 73.00 95 ARG A C 1
ATOM 749 O O . ARG A 1 95 ? 4.982 -6.896 -12.159 1.00 73.00 95 ARG A O 1
ATOM 756 N N . PHE A 1 96 ? 3.675 -6.980 -13.993 1.00 74.25 96 PHE A N 1
ATOM 757 C CA . PHE A 1 96 ? 2.675 -6.031 -13.510 1.00 74.25 96 PHE A CA 1
ATOM 758 C C . PHE A 1 96 ? 1.951 -6.571 -12.271 1.00 74.25 96 PHE A C 1
ATOM 760 O O . PHE A 1 96 ? 1.861 -5.879 -11.260 1.00 74.25 96 PHE A O 1
ATOM 767 N N . LEU A 1 97 ? 1.520 -7.836 -12.309 1.00 77.88 97 LEU A N 1
ATOM 768 C CA . LEU A 1 97 ? 0.802 -8.458 -11.197 1.00 77.88 97 LEU A CA 1
ATOM 769 C C . LEU A 1 97 ? 1.671 -8.546 -9.933 1.00 77.88 97 LEU A C 1
ATOM 771 O O . LEU A 1 97 ? 1.221 -8.168 -8.854 1.00 77.88 97 LEU A O 1
ATOM 775 N N . VAL A 1 98 ? 2.939 -8.953 -10.067 1.00 80.88 98 VAL A N 1
ATOM 776 C CA . VAL A 1 98 ? 3.893 -8.963 -8.941 1.00 80.88 98 VAL A CA 1
ATOM 777 C C . VAL A 1 98 ? 4.106 -7.555 -8.380 1.00 80.88 98 VAL A C 1
ATOM 779 O O . VAL A 1 98 ? 4.129 -7.381 -7.165 1.00 80.88 98 VAL A O 1
ATOM 782 N N . PHE A 1 99 ? 4.217 -6.535 -9.236 1.00 79.50 99 PHE A N 1
ATOM 783 C CA . PHE A 1 99 ? 4.393 -5.153 -8.790 1.00 79.50 99 PHE A CA 1
ATOM 784 C C . PHE A 1 99 ? 3.182 -4.628 -8.007 1.00 79.50 99 PHE A C 1
ATOM 786 O O . PHE A 1 99 ? 3.356 -4.019 -6.950 1.00 79.50 99 PHE A O 1
ATOM 793 N N . VAL A 1 100 ? 1.962 -4.891 -8.482 1.00 79.62 100 VAL A N 1
ATOM 794 C CA . VAL A 1 100 ? 0.727 -4.520 -7.773 1.00 79.62 100 VAL A CA 1
ATOM 795 C C . VAL A 1 100 ? 0.633 -5.254 -6.434 1.00 79.62 100 VAL A C 1
ATOM 797 O O . VAL A 1 100 ? 0.352 -4.630 -5.413 1.00 79.62 100 VAL A O 1
ATOM 800 N N . LEU A 1 101 ? 0.950 -6.551 -6.406 1.00 83.06 101 LEU A N 1
ATOM 801 C CA . LEU A 1 101 ? 0.928 -7.349 -5.181 1.00 83.06 101 LEU A CA 1
ATOM 802 C C . LEU A 1 101 ? 1.938 -6.845 -4.140 1.00 83.06 101 LEU A C 1
ATOM 804 O O . LEU A 1 101 ? 1.590 -6.716 -2.968 1.00 83.06 101 LEU A O 1
ATOM 808 N N . LEU A 1 102 ? 3.157 -6.490 -4.558 1.00 83.75 102 LEU A N 1
ATOM 809 C CA . LEU A 1 102 ? 4.162 -5.890 -3.672 1.00 83.75 102 LEU A CA 1
ATOM 810 C C . LEU A 1 102 ? 3.706 -4.538 -3.115 1.00 83.75 102 LEU A C 1
ATOM 812 O O . LEU A 1 102 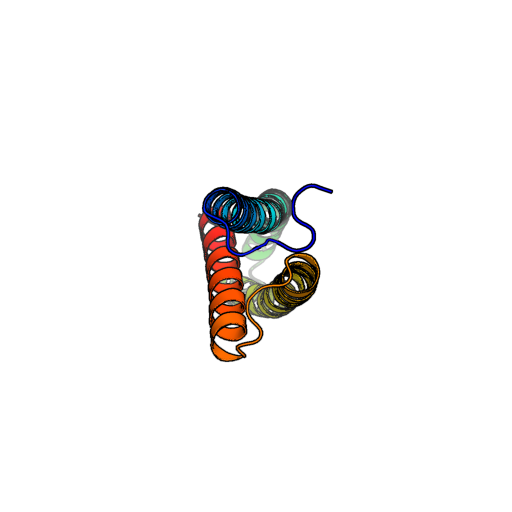? 3.894 -4.267 -1.931 1.00 83.75 102 LEU A O 1
ATOM 816 N N . ASN A 1 103 ? 3.075 -3.709 -3.949 1.00 81.06 103 ASN A N 1
ATOM 817 C CA . ASN A 1 103 ? 2.519 -2.428 -3.525 1.00 81.06 103 ASN A CA 1
ATOM 818 C C . ASN A 1 103 ? 1.413 -2.610 -2.474 1.00 81.06 103 ASN A C 1
ATOM 820 O O . ASN A 1 103 ? 1.397 -1.877 -1.486 1.00 81.06 103 ASN A O 1
ATOM 824 N N . ILE A 1 104 ? 0.529 -3.595 -2.645 1.00 82.06 104 ILE A N 1
ATOM 825 C CA . ILE A 1 104 ? -0.522 -3.914 -1.668 1.00 82.06 104 ILE A CA 1
ATOM 826 C C . ILE A 1 104 ? 0.093 -4.415 -0.352 1.00 82.06 104 ILE A C 1
ATOM 828 O O . ILE A 1 104 ? -0.287 -3.937 0.715 1.00 82.06 104 ILE A O 1
ATOM 832 N N . LEU A 1 105 ? 1.079 -5.322 -0.411 1.00 83.88 105 LEU A N 1
ATOM 833 C CA . LEU A 1 105 ? 1.770 -5.829 0.783 1.00 83.88 105 LEU A CA 1
ATOM 834 C C . LEU A 1 105 ? 2.454 -4.713 1.581 1.00 83.88 105 LEU A C 1
ATOM 836 O O . LEU A 1 105 ? 2.333 -4.675 2.805 1.00 83.88 105 LEU A O 1
ATOM 840 N N . VAL A 1 106 ? 3.154 -3.801 0.898 1.00 84.81 106 VAL A N 1
ATOM 841 C CA . VAL A 1 106 ? 3.779 -2.626 1.527 1.00 84.81 106 VAL A CA 1
ATOM 842 C C . VAL A 1 106 ? 2.734 -1.767 2.225 1.00 84.81 106 VAL A C 1
ATOM 844 O O . VAL A 1 106 ? 2.942 -1.388 3.374 1.00 84.81 106 VAL A O 1
ATOM 847 N N . SER A 1 107 ? 1.601 -1.514 1.569 1.00 81.88 107 SER A N 1
ATOM 848 C CA . SER A 1 107 ? 0.530 -0.699 2.137 1.00 81.88 107 SER A CA 1
ATOM 849 C C . SER A 1 107 ? -0.011 -1.309 3.436 1.00 81.88 107 SER A C 1
ATOM 851 O O . SER A 1 107 ? -0.090 -0.627 4.457 1.00 81.88 107 SER A O 1
ATOM 853 N N . ILE A 1 108 ? -0.295 -2.616 3.430 1.00 82.25 108 ILE A N 1
ATOM 854 C CA . ILE A 1 108 ? -0.784 -3.346 4.610 1.00 82.25 108 ILE A CA 1
ATOM 855 C C . ILE A 1 108 ? 0.261 -3.340 5.734 1.00 82.25 108 ILE A C 1
ATOM 857 O O . ILE A 1 108 ? -0.091 -3.152 6.900 1.00 82.25 108 ILE A O 1
ATOM 861 N N . CYS A 1 109 ? 1.542 -3.517 5.401 1.00 85.06 109 CYS A N 1
ATOM 862 C CA . CYS A 1 109 ? 2.634 -3.486 6.374 1.00 85.06 109 CYS A CA 1
ATOM 863 C C . CYS A 1 109 ? 2.769 -2.099 7.022 1.00 85.06 109 CYS A C 1
ATOM 865 O O . CYS A 1 109 ? 2.801 -1.996 8.245 1.00 85.06 109 CYS A O 1
ATOM 867 N N . SER A 1 110 ? 2.752 -1.025 6.225 1.00 83.88 110 SER A N 1
ATOM 868 C CA . SER A 1 110 ? 2.775 0.352 6.731 1.00 83.88 110 SER A CA 1
ATOM 869 C C . SER A 1 110 ? 1.591 0.659 7.637 1.00 83.88 110 SER A C 1
ATOM 871 O O . SER A 1 110 ? 1.779 1.278 8.681 1.00 83.88 110 SER A O 1
ATOM 873 N N . THR A 1 111 ? 0.395 0.181 7.287 1.00 79.88 111 THR A N 1
ATOM 874 C CA . THR A 1 111 ? -0.772 0.333 8.158 1.00 79.88 111 THR A CA 1
ATOM 875 C C . THR A 1 111 ? -0.607 -0.428 9.463 1.00 79.88 111 THR A C 1
ATOM 877 O O . THR A 1 111 ? -0.854 0.117 10.532 1.00 79.88 111 THR A O 1
ATOM 880 N N . SER A 1 112 ? -0.101 -1.657 9.391 1.00 82.12 112 SER A N 1
ATOM 881 C CA . SER A 1 112 ? 0.153 -2.488 10.570 1.00 82.12 112 SER A CA 1
ATOM 882 C C . SER A 1 112 ? 1.194 -1.867 11.510 1.00 82.12 112 SER A C 1
ATOM 884 O O . SER A 1 112 ? 1.033 -1.929 12.722 1.00 82.12 112 SER A O 1
ATOM 886 N N . CYS A 1 113 ? 2.243 -1.238 10.975 1.00 81.19 113 CYS A N 1
ATOM 887 C CA . CYS A 1 113 ? 3.224 -0.507 11.781 1.00 81.19 113 CYS A CA 1
ATOM 888 C C . CYS A 1 113 ? 2.684 0.814 12.345 1.00 81.19 113 CYS A C 1
ATOM 890 O O . CYS A 1 113 ? 3.212 1.287 13.340 1.00 81.19 113 CYS A O 1
ATOM 892 N N . GLY A 1 114 ? 1.678 1.426 11.712 1.00 75.94 114 GLY A N 1
ATOM 893 C CA . GLY A 1 114 ? 1.060 2.661 12.201 1.00 75.94 114 GLY A CA 1
ATOM 894 C C . GLY A 1 114 ? 0.073 2.451 13.354 1.00 75.94 114 GLY A C 1
ATOM 895 O O . GLY A 1 114 ? -0.163 3.382 14.116 1.00 75.94 114 GLY A O 1
ATOM 896 N N . ILE A 1 115 ? -0.512 1.253 13.470 1.00 71.25 115 ILE A N 1
ATOM 897 C CA . ILE A 1 115 ? -1.470 0.897 14.535 1.00 71.25 115 ILE A CA 1
ATOM 898 C C . ILE A 1 115 ? -0.815 0.310 15.799 1.00 71.25 115 ILE A C 1
ATOM 900 O O . ILE A 1 115 ? -1.505 0.163 16.808 1.00 71.25 115 ILE A O 1
ATOM 904 N N . LEU A 1 116 ? 0.459 -0.095 15.714 1.00 64.44 116 LEU A N 1
ATOM 905 C CA . LEU A 1 116 ? 1.250 -0.747 16.770 1.00 64.44 116 LEU A CA 1
ATOM 906 C C . LEU A 1 116 ? 2.007 0.292 17.602 1.00 64.44 116 LEU A C 1
ATOM 908 O O . LEU A 1 116 ? 2.008 0.141 18.844 1.00 64.44 116 LEU A O 1
#